Protein AF-A0A182NJB9-F1 (afdb_monomer_lite)

Foldseek 3Di:
DVLVVVLVVVVVVVVVLVFFDPDCVVVVVVCPPPVVVVVVVCSVVSVVVVVVVVVVVVVVVVVVVCVVCVPCPPPDPVVVVVVVVVVLVVVQVVLVVVLVCLQPVLVVVCPDPGPVPPSVLSNVCSVVPVVCVSVVCCVPDDPPVSPDDD

Secondary structure (DSSP, 8-state):
-HHHHHHHHHHHHHHHHTS--S-SHHHHHHHH-HHHHHHHHTHHHHHHHHHHHHHHHHHHHHHHHHHT-TT-----HHHHHHHHHHHHHHHHHHHHHHHHHHHHHHHHHTTSTT-TTHHHHHHHHHHHHHHHHHTT-HHHH-THHHH---

Radius of gyration: 20.85 Å; chains: 1; bounding box: 52×32×57 Å

Organism: NCBI:txid7168

pLDDT: mean 78.76, std 11.59, range [36.84, 93.81]

Sequence (150 aa):
MLSVFIILAIHVSICFTAGPTTNMRPLEEFFDVRLFLMIASAFPLQVHTFFAISGVLLAVQFLDHVASKPGDRRVGWSFLWKGLVMRYLRVFPVLFVVWLYQVSWLDWFSRGPGDYRYFGLEKDNCRTNGWLNFLFLNNYFKYSNMVRNE

InterPro domains:
  IPR052728 Oxygen and lipid transport regulator [PTHR11161] (2-146)

Structure (mmCIF, N/CA/C/O backbone):
data_AF-A0A182NJB9-F1
#
_entry.id   AF-A0A182NJB9-F1
#
loop_
_atom_site.group_PDB
_atom_site.id
_atom_site.type_symbol
_atom_site.label_atom_id
_atom_site.label_alt_id
_atom_site.label_comp_id
_atom_site.label_asym_id
_atom_site.label_entity_id
_atom_site.label_seq_id
_atom_site.pdbx_PDB_ins_code
_atom_site.Cartn_x
_atom_site.Cartn_y
_atom_site.Cartn_z
_atom_site.occupancy
_atom_site.B_iso_or_equiv
_atom_site.auth_seq_id
_atom_site.auth_comp_id
_atom_site.auth_asym_id
_atom_site.auth_atom_id
_atom_site.pdbx_PDB_model_num
ATOM 1 N N . MET A 1 1 ? 1.941 9.605 10.728 1.00 67.31 1 MET A N 1
ATOM 2 C CA . MET A 1 1 ? 2.278 10.340 9.487 1.00 67.31 1 MET A CA 1
ATOM 3 C C . MET A 1 1 ? 3.644 9.939 8.951 1.00 67.31 1 MET A C 1
ATOM 5 O O . MET A 1 1 ? 3.693 9.461 7.829 1.00 67.31 1 MET A O 1
ATOM 9 N N . LEU A 1 2 ? 4.709 9.996 9.761 1.00 81.06 2 LEU A N 1
ATOM 10 C CA . LEU A 1 2 ? 6.054 9.548 9.362 1.00 81.06 2 LEU A CA 1
ATOM 11 C C . LEU A 1 2 ? 6.090 8.106 8.808 1.00 81.06 2 LEU A C 1
ATOM 13 O O . LEU A 1 2 ? 6.619 7.878 7.729 1.00 81.06 2 LEU A O 1
ATOM 17 N N . SER A 1 3 ? 5.461 7.146 9.499 1.00 82.44 3 SER A N 1
ATOM 18 C CA . SER A 1 3 ? 5.425 5.741 9.052 1.00 82.44 3 SER A CA 1
ATOM 19 C C . SER A 1 3 ? 4.772 5.565 7.672 1.00 82.44 3 SER A C 1
ATOM 21 O O . SER A 1 3 ? 5.323 4.874 6.823 1.00 82.44 3 SER A O 1
ATOM 23 N N . VAL A 1 4 ? 3.660 6.263 7.409 1.00 84.38 4 VAL A N 1
ATOM 24 C CA . VAL A 1 4 ? 2.956 6.219 6.114 1.00 84.38 4 VAL A CA 1
ATOM 25 C C . VAL A 1 4 ? 3.810 6.824 5.001 1.00 84.38 4 VAL A C 1
ATOM 27 O O . VAL A 1 4 ? 3.878 6.263 3.913 1.00 84.38 4 VAL A O 1
ATOM 30 N N . PHE A 1 5 ? 4.501 7.932 5.276 1.00 86.56 5 PHE A N 1
ATOM 31 C CA . PHE A 1 5 ? 5.404 8.560 4.312 1.00 86.56 5 PHE A CA 1
ATOM 32 C C . PHE A 1 5 ? 6.561 7.632 3.918 1.00 86.56 5 PHE A C 1
ATOM 34 O O . PHE A 1 5 ? 6.835 7.466 2.733 1.00 86.56 5 PHE A O 1
ATOM 41 N N . ILE A 1 6 ? 7.186 6.971 4.899 1.00 86.56 6 ILE A N 1
ATOM 42 C CA . ILE A 1 6 ? 8.264 6.001 4.657 1.00 86.56 6 ILE A CA 1
ATOM 43 C C . ILE A 1 6 ? 7.757 4.832 3.801 1.00 86.56 6 ILE A C 1
ATOM 45 O O . ILE A 1 6 ? 8.413 4.452 2.835 1.00 86.56 6 ILE A O 1
ATOM 49 N N . ILE A 1 7 ? 6.568 4.298 4.107 1.00 87.06 7 ILE A N 1
ATOM 50 C CA . ILE A 1 7 ? 5.957 3.214 3.322 1.00 87.06 7 ILE A CA 1
ATOM 51 C C . ILE A 1 7 ? 5.755 3.651 1.865 1.00 87.06 7 ILE A C 1
ATOM 53 O O . ILE A 1 7 ? 6.125 2.907 0.957 1.00 87.06 7 ILE A O 1
ATOM 57 N N . LEU A 1 8 ? 5.214 4.850 1.633 1.00 86.56 8 LEU A N 1
ATOM 58 C CA . LEU A 1 8 ? 5.001 5.379 0.283 1.00 86.56 8 LEU A CA 1
ATOM 59 C C . LEU A 1 8 ? 6.323 5.563 -0.473 1.00 86.56 8 LEU A C 1
ATOM 61 O O . LEU A 1 8 ? 6.428 5.121 -1.614 1.00 86.56 8 LEU A O 1
ATOM 65 N N . ALA A 1 9 ? 7.341 6.150 0.163 1.00 87.06 9 ALA A N 1
ATOM 66 C CA . ALA A 1 9 ? 8.654 6.352 -0.449 1.00 87.06 9 ALA A CA 1
ATOM 67 C C . ALA A 1 9 ? 9.291 5.024 -0.890 1.00 87.06 9 ALA A C 1
ATOM 69 O O . ALA A 1 9 ? 9.801 4.923 -2.008 1.00 87.06 9 ALA A O 1
ATOM 70 N N . ILE A 1 10 ? 9.197 3.985 -0.053 1.00 86.81 10 ILE A N 1
ATOM 71 C CA . ILE A 1 10 ? 9.704 2.648 -0.379 1.00 86.81 10 ILE A CA 1
ATOM 72 C C . ILE A 1 10 ? 8.950 2.066 -1.583 1.00 86.81 10 ILE A C 1
ATOM 74 O O . ILE A 1 10 ? 9.585 1.613 -2.531 1.00 86.81 10 ILE A O 1
ATOM 78 N N . HIS A 1 11 ? 7.612 2.118 -1.595 1.00 84.56 11 HIS A N 1
ATOM 79 C CA . HIS A 1 11 ? 6.814 1.544 -2.691 1.00 84.56 11 HIS A CA 1
ATOM 80 C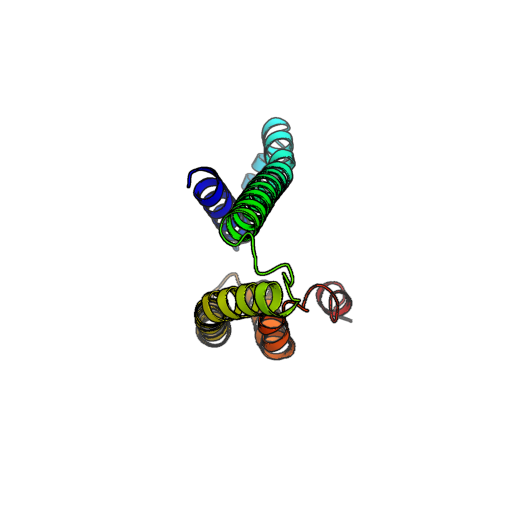 C . HIS A 1 11 ? 7.073 2.240 -4.033 1.00 84.56 11 HIS A C 1
ATOM 82 O O . HIS A 1 11 ? 7.208 1.570 -5.057 1.00 84.56 11 HIS A O 1
ATOM 88 N N . VAL A 1 12 ? 7.197 3.571 -4.029 1.00 86.75 12 VAL A N 1
ATOM 89 C CA . VAL A 1 12 ? 7.555 4.340 -5.231 1.00 86.75 12 VAL A CA 1
ATOM 90 C C . VAL A 1 12 ? 8.961 3.975 -5.712 1.00 86.75 12 VAL A C 1
ATOM 92 O O . VAL A 1 12 ? 9.163 3.780 -6.909 1.00 86.75 12 VAL A O 1
ATOM 95 N N . SER A 1 13 ? 9.916 3.814 -4.791 1.00 83.00 13 SER A N 1
ATOM 96 C CA . SER A 1 13 ? 11.292 3.433 -5.137 1.00 83.00 13 SER A CA 1
ATOM 97 C C . SER A 1 13 ? 11.354 2.044 -5.776 1.00 83.00 13 SER A C 1
ATOM 99 O O . SER A 1 13 ? 12.034 1.874 -6.784 1.00 83.00 13 SER A O 1
ATOM 101 N N . ILE A 1 14 ? 10.589 1.075 -5.257 1.00 81.50 14 ILE A N 1
ATOM 102 C CA . ILE A 1 14 ? 10.502 -0.278 -5.832 1.00 81.50 14 ILE A CA 1
ATOM 103 C C . ILE A 1 14 ? 9.965 -0.224 -7.268 1.00 81.50 14 ILE A C 1
ATOM 105 O O . ILE A 1 14 ? 10.543 -0.841 -8.163 1.00 81.50 14 ILE A O 1
ATOM 109 N N . CYS A 1 15 ? 8.904 0.551 -7.511 1.00 76.69 15 CYS A N 1
ATOM 110 C CA . CYS A 1 15 ? 8.348 0.714 -8.857 1.00 76.69 15 CYS A CA 1
ATOM 111 C C . CYS A 1 15 ? 9.375 1.318 -9.825 1.00 76.69 15 CYS A C 1
ATOM 113 O O . CYS A 1 15 ? 9.460 0.896 -10.973 1.00 76.69 15 CYS A O 1
ATOM 115 N N . PHE A 1 16 ? 10.188 2.268 -9.355 1.00 76.12 16 PHE A N 1
ATOM 116 C CA . PHE A 1 16 ? 11.241 2.876 -10.164 1.00 76.12 16 PHE A CA 1
ATOM 117 C C . PHE A 1 16 ? 12.363 1.882 -10.497 1.00 76.12 16 PHE A C 1
ATOM 119 O O . PHE A 1 16 ? 12.814 1.828 -11.637 1.00 76.12 16 PHE A O 1
ATOM 126 N N . THR A 1 17 ? 12.770 1.043 -9.538 1.00 75.38 17 THR A N 1
ATOM 127 C CA . THR A 1 17 ? 13.769 -0.015 -9.780 1.00 75.38 17 THR A CA 1
ATOM 128 C C . THR A 1 17 ? 13.263 -1.141 -10.683 1.00 75.38 17 THR A C 1
ATOM 130 O O . THR A 1 17 ? 14.069 -1.824 -11.302 1.00 75.38 17 THR A O 1
ATOM 133 N N . ALA A 1 18 ? 11.944 -1.335 -10.768 1.00 72.19 18 ALA A N 1
ATOM 134 C CA . ALA A 1 18 ? 11.321 -2.311 -11.661 1.00 72.19 18 ALA A CA 1
ATOM 135 C C . ALA A 1 18 ? 11.159 -1.796 -13.105 1.00 72.19 18 ALA A C 1
ATOM 137 O O . ALA A 1 18 ? 10.780 -2.568 -13.985 1.00 72.19 18 ALA A O 1
ATOM 138 N N . GLY A 1 19 ? 11.423 -0.508 -13.350 1.00 72.31 19 GLY A N 1
ATOM 139 C CA . GLY A 1 19 ? 11.334 0.095 -14.675 1.00 72.31 19 GLY A CA 1
ATOM 140 C C . GLY A 1 19 ? 12.442 -0.379 -15.628 1.00 72.31 19 GLY A C 1
ATOM 141 O O . GLY A 1 19 ? 13.507 -0.824 -15.189 1.00 72.31 19 GLY A O 1
ATOM 142 N N . PRO A 1 20 ? 12.228 -0.273 -16.949 1.00 71.00 20 PRO A N 1
ATOM 143 C CA . PRO A 1 20 ? 13.21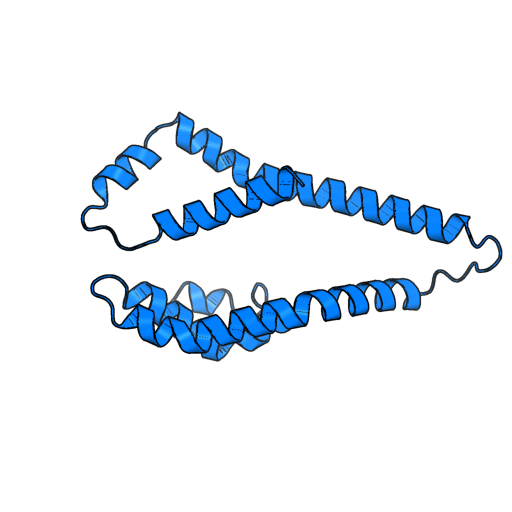8 -0.690 -17.932 1.00 71.00 20 PRO A CA 1
ATOM 144 C C . PRO A 1 20 ? 14.443 0.230 -17.906 1.00 71.00 20 PRO A C 1
ATOM 146 O O . PRO A 1 20 ? 14.333 1.445 -18.069 1.00 71.00 20 PRO A O 1
ATOM 149 N N . THR A 1 21 ? 15.632 -0.354 -17.749 1.00 74.38 21 THR A N 1
ATOM 150 C CA . THR A 1 21 ? 16.911 0.365 -17.839 1.00 74.38 21 THR A CA 1
ATOM 151 C C . THR A 1 21 ? 17.713 -0.132 -19.038 1.00 74.38 21 THR A C 1
ATOM 153 O O . THR A 1 21 ? 17.627 -1.293 -19.434 1.00 74.38 21 THR A O 1
ATOM 156 N N . THR A 1 22 ? 18.509 0.749 -19.643 1.00 79.19 22 THR A N 1
ATOM 157 C CA . THR A 1 22 ? 19.390 0.380 -20.766 1.00 79.19 22 THR A CA 1
ATOM 158 C C . THR A 1 22 ? 20.533 -0.542 -20.334 1.00 79.19 22 THR A C 1
ATOM 160 O O . THR A 1 22 ? 21.137 -1.207 -21.172 1.00 79.19 22 THR A O 1
ATOM 163 N N . ASN A 1 23 ? 20.836 -0.591 -19.033 1.00 82.75 23 ASN A N 1
ATOM 164 C CA . ASN A 1 23 ? 21.857 -1.446 -18.448 1.00 82.75 23 ASN A CA 1
ATOM 165 C C . ASN A 1 23 ? 21.474 -1.805 -17.005 1.00 82.75 23 ASN A C 1
ATOM 167 O O . ASN A 1 23 ? 21.396 -0.920 -16.158 1.00 82.75 23 ASN A O 1
ATOM 171 N N . MET A 1 24 ? 21.296 -3.099 -16.730 1.00 82.69 24 MET A N 1
ATOM 172 C CA . MET A 1 24 ? 20.921 -3.613 -15.405 1.00 82.69 24 MET A CA 1
ATOM 173 C C . MET A 1 24 ? 22.105 -3.709 -14.430 1.00 82.69 24 MET A C 1
ATOM 175 O O . MET A 1 24 ? 21.895 -3.759 -13.222 1.00 82.69 24 MET A O 1
ATOM 179 N N . ARG A 1 25 ? 23.353 -3.690 -14.922 1.00 86.50 25 ARG A N 1
ATOM 180 C CA . ARG A 1 25 ? 24.556 -3.886 -14.087 1.00 86.50 25 ARG A CA 1
ATOM 181 C C . ARG A 1 25 ? 24.685 -2.915 -12.903 1.00 86.50 25 ARG A C 1
ATOM 183 O O . ARG A 1 25 ? 24.962 -3.387 -11.808 1.00 86.50 25 ARG A O 1
ATOM 190 N N . PRO A 1 26 ? 24.436 -1.598 -13.052 1.00 84.56 26 PRO A N 1
ATOM 191 C CA . PRO A 1 26 ? 24.507 -0.669 -11.922 1.00 84.56 26 PRO A CA 1
ATOM 192 C C . PRO A 1 26 ? 23.464 -0.970 -10.840 1.00 84.56 26 PRO A C 1
ATOM 194 O O . PRO A 1 26 ? 23.688 -0.700 -9.664 1.00 84.56 26 PRO A O 1
ATOM 197 N N . LEU A 1 27 ? 22.313 -1.517 -11.239 1.00 84.12 27 LEU A N 1
ATOM 198 C CA . LEU A 1 27 ? 21.259 -1.910 -10.316 1.00 84.12 27 LEU A CA 1
ATOM 199 C C . LEU A 1 27 ? 21.667 -3.175 -9.552 1.00 84.12 27 LEU A C 1
ATOM 201 O O . LEU A 1 27 ? 21.534 -3.216 -8.334 1.00 84.12 27 LEU A O 1
ATOM 205 N N . GLU A 1 28 ? 22.217 -4.174 -10.245 1.00 85.25 28 GLU A N 1
ATOM 206 C CA . GLU A 1 28 ? 22.752 -5.393 -9.624 1.00 85.25 28 GLU A CA 1
ATOM 207 C C . GLU A 1 28 ? 23.878 -5.078 -8.629 1.00 85.25 28 GLU A C 1
ATOM 209 O O . GLU A 1 28 ? 23.827 -5.546 -7.495 1.00 85.25 28 GLU A O 1
ATOM 214 N N . GLU A 1 29 ? 24.831 -4.216 -8.998 1.00 89.69 29 GLU A N 1
ATOM 215 C CA . GLU A 1 29 ? 25.904 -3.763 -8.098 1.00 89.69 29 GLU A CA 1
ATOM 216 C C . GLU A 1 29 ? 25.357 -3.030 -6.864 1.00 89.69 29 GLU A C 1
ATOM 218 O O . GLU A 1 29 ? 25.870 -3.202 -5.759 1.00 89.69 29 GLU A O 1
ATOM 223 N N . PHE A 1 30 ? 24.287 -2.243 -7.022 1.00 84.56 30 PHE A N 1
ATOM 224 C CA . PHE A 1 30 ? 23.619 -1.572 -5.907 1.00 84.56 30 PHE A CA 1
ATOM 225 C C . PHE A 1 30 ? 22.945 -2.564 -4.944 1.00 84.56 30 PHE A C 1
ATOM 227 O O . PHE A 1 30 ? 23.045 -2.402 -3.725 1.00 84.56 30 PHE A O 1
ATOM 234 N N . PHE A 1 31 ? 22.299 -3.609 -5.473 1.00 84.12 31 PHE A N 1
ATOM 235 C CA . PHE A 1 31 ? 21.682 -4.668 -4.668 1.00 84.12 31 PHE A CA 1
ATOM 236 C C . PHE A 1 31 ? 22.700 -5.643 -4.052 1.00 84.12 31 PHE A C 1
ATOM 238 O O . PHE A 1 31 ? 22.377 -6.265 -3.042 1.00 84.12 31 PHE A O 1
ATOM 245 N N . ASP A 1 32 ? 23.917 -5.759 -4.591 1.00 87.38 32 ASP A N 1
ATOM 246 C CA . ASP A 1 32 ? 24.975 -6.631 -4.049 1.00 87.38 32 ASP A CA 1
ATOM 247 C C . ASP A 1 32 ? 25.626 -6.061 -2.769 1.00 87.38 32 ASP A C 1
ATOM 249 O O . ASP A 1 32 ? 26.246 -6.766 -1.964 1.00 87.38 32 ASP A O 1
ATOM 253 N N . VAL A 1 33 ? 25.433 -4.765 -2.500 1.00 91.00 33 VAL A N 1
ATOM 254 C CA . VAL A 1 33 ? 25.924 -4.135 -1.272 1.00 91.00 33 VAL A CA 1
ATOM 255 C C . VAL A 1 33 ? 25.208 -4.729 -0.052 1.00 91.00 33 VAL A C 1
ATOM 257 O O . VAL A 1 33 ? 24.030 -4.475 0.199 1.00 91.00 33 VAL A O 1
ATOM 260 N N . ARG A 1 34 ? 25.956 -5.451 0.796 1.00 87.81 34 ARG A N 1
ATOM 261 C CA . ARG A 1 34 ? 25.440 -6.081 2.034 1.00 87.81 34 ARG A CA 1
ATOM 262 C C . ARG A 1 34 ? 24.622 -5.144 2.926 1.00 87.81 34 ARG A C 1
ATOM 264 O O . ARG A 1 34 ? 23.627 -5.568 3.503 1.00 87.81 34 ARG A O 1
ATOM 271 N N . LEU A 1 35 ? 25.026 -3.879 3.039 1.00 87.25 35 LEU A N 1
ATOM 272 C CA . LEU A 1 35 ? 24.289 -2.883 3.819 1.00 87.25 35 LEU A CA 1
ATOM 273 C C . LEU A 1 35 ? 22.897 -2.615 3.231 1.00 87.25 35 LEU A C 1
ATOM 275 O O . LEU A 1 35 ? 21.923 -2.526 3.974 1.00 87.25 35 LEU A O 1
ATOM 279 N N . PHE A 1 36 ? 22.797 -2.519 1.904 1.00 86.06 36 PHE A N 1
ATOM 280 C CA . PHE A 1 36 ? 21.526 -2.306 1.225 1.00 86.06 36 PHE A CA 1
ATOM 281 C C . PHE A 1 36 ? 20.591 -3.504 1.425 1.00 86.06 36 PHE A C 1
ATOM 283 O O . PHE A 1 36 ? 19.431 -3.317 1.786 1.00 86.06 36 PHE A O 1
ATOM 290 N N . LEU A 1 37 ? 21.109 -4.730 1.306 1.00 85.19 37 LEU A N 1
ATOM 291 C CA . LEU A 1 37 ? 20.358 -5.959 1.595 1.00 85.19 37 LEU A CA 1
ATOM 292 C C . LEU A 1 37 ? 19.815 -5.987 3.033 1.00 85.19 37 LEU A C 1
ATOM 294 O O . LEU A 1 37 ? 18.649 -6.323 3.250 1.00 85.19 37 LEU A O 1
ATOM 298 N N . MET A 1 38 ? 20.626 -5.583 4.018 1.00 86.19 38 MET A N 1
ATOM 299 C CA . MET A 1 38 ? 20.175 -5.474 5.411 1.00 86.19 38 MET A CA 1
ATOM 300 C C . MET A 1 38 ? 19.052 -4.442 5.566 1.00 86.19 38 MET A C 1
ATOM 302 O O . MET A 1 38 ? 18.038 -4.735 6.198 1.00 86.19 38 MET A O 1
ATOM 306 N N . ILE A 1 39 ? 19.183 -3.259 4.963 1.00 85.12 39 ILE A N 1
ATOM 307 C CA . ILE A 1 39 ? 18.146 -2.216 5.019 1.00 85.12 39 ILE A CA 1
ATOM 308 C C . ILE A 1 39 ? 16.860 -2.685 4.325 1.00 85.12 39 ILE A C 1
ATOM 310 O O . ILE A 1 39 ? 15.770 -2.506 4.868 1.00 85.12 39 ILE A O 1
ATOM 314 N N . ALA A 1 40 ? 16.975 -3.343 3.171 1.00 83.19 40 ALA A N 1
ATOM 315 C CA . ALA A 1 40 ? 15.833 -3.881 2.443 1.00 83.19 40 ALA A CA 1
ATOM 316 C C . ALA A 1 40 ? 15.066 -4.929 3.265 1.00 83.19 40 ALA A C 1
ATOM 318 O O . ALA A 1 40 ? 13.833 -4.952 3.254 1.00 83.19 40 ALA A O 1
ATOM 319 N N . SER A 1 41 ? 15.776 -5.737 4.062 1.00 84.69 41 SER A N 1
ATOM 320 C CA . SER A 1 41 ? 15.155 -6.704 4.978 1.00 84.69 41 SER A CA 1
ATOM 321 C C . SER A 1 41 ? 14.340 -6.057 6.110 1.00 84.69 41 SER A C 1
ATOM 323 O O . SER A 1 41 ? 13.475 -6.709 6.693 1.00 84.69 41 SER A O 1
ATOM 325 N N . ALA A 1 42 ? 14.554 -4.768 6.398 1.00 85.00 42 ALA A N 1
ATOM 326 C CA . ALA A 1 42 ? 13.790 -4.020 7.394 1.00 85.00 42 ALA A CA 1
ATOM 327 C C . ALA A 1 42 ? 12.467 -3.449 6.845 1.00 85.00 42 ALA A C 1
ATOM 329 O O . ALA A 1 42 ? 11.602 -3.046 7.628 1.00 85.00 42 ALA A O 1
ATOM 330 N N . PHE A 1 43 ? 12.253 -3.437 5.523 1.00 84.38 43 PHE A N 1
ATOM 331 C CA . PHE A 1 43 ? 11.017 -2.911 4.928 1.00 84.38 43 PHE A CA 1
ATOM 332 C C . PHE A 1 43 ? 9.747 -3.658 5.379 1.00 84.38 43 PHE A C 1
ATOM 334 O O . PHE A 1 43 ? 8.770 -2.989 5.729 1.00 84.38 43 PHE A O 1
ATOM 341 N N . PRO A 1 44 ? 9.723 -5.004 5.472 1.00 85.56 44 PRO A N 1
ATOM 342 C CA . PRO A 1 44 ? 8.573 -5.723 6.021 1.00 85.56 44 PRO A CA 1
ATOM 343 C C . PRO A 1 44 ? 8.287 -5.361 7.485 1.00 85.56 44 PRO A C 1
ATOM 345 O O . PRO A 1 44 ? 7.127 -5.204 7.871 1.00 85.56 44 PRO A O 1
ATOM 348 N N . LEU A 1 45 ? 9.330 -5.154 8.301 1.00 86.69 45 LEU A N 1
ATOM 349 C CA . LEU A 1 45 ? 9.181 -4.769 9.712 1.00 86.69 45 LEU A CA 1
ATOM 350 C C . LEU A 1 45 ? 8.452 -3.425 9.856 1.00 86.69 45 LEU A C 1
ATOM 352 O O . LEU A 1 45 ? 7.620 -3.257 10.751 1.00 86.69 45 LEU A O 1
ATOM 356 N N . GLN A 1 46 ? 8.690 -2.488 8.938 1.00 86.38 46 GLN A N 1
ATOM 357 C CA . GLN A 1 46 ? 7.994 -1.201 8.917 1.00 86.38 46 GLN A CA 1
ATOM 358 C C . GLN A 1 46 ? 6.477 -1.358 8.716 1.00 86.38 46 GLN A C 1
ATOM 360 O O . GLN A 1 46 ? 5.683 -0.670 9.360 1.00 86.38 46 GLN A O 1
ATOM 365 N N . VAL A 1 47 ? 6.050 -2.279 7.852 1.00 86.69 47 VAL A N 1
ATOM 366 C CA . VAL A 1 47 ? 4.623 -2.549 7.623 1.00 86.69 47 VAL A CA 1
ATOM 367 C C . VAL A 1 47 ? 3.998 -3.232 8.844 1.00 86.69 47 VAL A C 1
ATOM 369 O O . VAL A 1 47 ? 2.898 -2.865 9.266 1.00 86.69 47 VAL A O 1
ATOM 372 N N . HIS A 1 48 ? 4.715 -4.167 9.475 1.00 88.75 48 HIS A N 1
ATOM 373 C CA . HIS A 1 48 ? 4.251 -4.832 10.696 1.00 88.75 48 HIS A CA 1
ATOM 374 C C . HIS A 1 48 ? 4.044 -3.857 11.859 1.00 88.75 48 HIS A C 1
ATOM 376 O O . HIS A 1 48 ? 3.016 -3.920 12.535 1.00 88.75 48 HIS A O 1
ATOM 382 N N . THR A 1 49 ? 4.974 -2.924 12.074 1.00 90.12 49 THR A N 1
ATOM 383 C CA . THR A 1 49 ? 4.834 -1.910 13.133 1.00 90.12 49 THR A CA 1
ATOM 384 C C . THR A 1 49 ? 3.647 -0.981 12.877 1.00 90.12 49 THR A C 1
ATOM 386 O O . THR A 1 49 ? 2.890 -0.687 13.804 1.00 90.12 49 THR A O 1
ATOM 389 N N . PHE A 1 50 ? 3.410 -0.582 11.623 1.00 88.44 50 PHE A N 1
ATOM 390 C CA . PHE A 1 50 ? 2.233 0.207 11.256 1.00 88.44 50 PHE A CA 1
ATOM 391 C C . PHE A 1 50 ? 0.919 -0.525 11.570 1.00 88.44 50 PHE A C 1
ATOM 393 O O . PHE A 1 50 ? 0.001 0.070 12.149 1.00 88.44 50 PHE A O 1
ATOM 400 N N . PHE A 1 51 ? 0.828 -1.816 11.235 1.00 89.31 51 PHE A N 1
ATOM 401 C CA . PHE A 1 51 ? -0.348 -2.624 11.561 1.00 89.31 51 PHE A CA 1
ATOM 402 C C . PHE A 1 51 ? -0.529 -2.812 13.067 1.00 89.31 51 PHE A C 1
ATOM 404 O O . PHE A 1 51 ? -1.654 -2.685 13.549 1.00 89.31 51 PHE A O 1
ATOM 411 N N . ALA A 1 52 ? 0.552 -3.042 13.8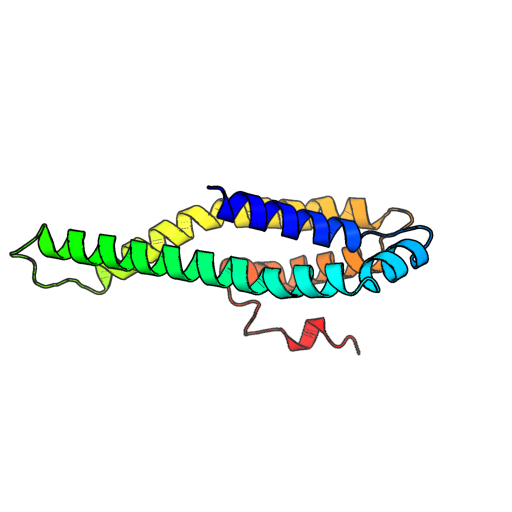15 1.00 92.44 52 ALA A N 1
ATOM 412 C CA . ALA A 1 52 ? 0.496 -3.180 15.267 1.00 92.44 52 ALA A CA 1
ATOM 413 C C . ALA A 1 52 ? -0.047 -1.906 15.935 1.00 92.44 52 ALA A C 1
ATOM 415 O O . ALA A 1 52 ? -1.009 -1.972 16.700 1.00 92.44 52 ALA A O 1
ATOM 416 N N . ILE A 1 53 ? 0.494 -0.735 15.582 1.00 91.56 53 ILE A N 1
ATOM 417 C CA . ILE A 1 53 ? 0.037 0.557 16.120 1.00 91.56 53 ILE A CA 1
ATOM 418 C C . ILE A 1 53 ? -1.431 0.812 15.749 1.00 91.56 53 ILE A C 1
ATOM 420 O O . ILE A 1 53 ? -2.229 1.219 16.594 1.00 91.56 53 ILE A O 1
ATOM 424 N N . SER A 1 54 ? -1.809 0.536 14.498 1.00 90.06 54 SER A N 1
ATOM 425 C CA . SER A 1 54 ? -3.192 0.700 14.030 1.00 90.06 54 SER A CA 1
ATOM 426 C C . SER A 1 54 ? -4.168 -0.235 14.753 1.00 90.06 54 SER A C 1
ATOM 428 O O . SER A 1 54 ? -5.293 0.165 15.058 1.00 90.06 54 SER A O 1
ATOM 430 N N . GLY A 1 55 ? -3.740 -1.464 15.053 1.00 90.88 55 GLY A N 1
ATOM 431 C CA . GLY A 1 55 ? -4.509 -2.437 15.826 1.00 90.88 55 GLY A CA 1
ATOM 432 C C . GLY A 1 55 ? -4.713 -2.002 17.277 1.00 90.88 55 GLY A C 1
ATOM 433 O O . GLY A 1 55 ? -5.837 -2.049 17.774 1.00 90.88 55 GLY A O 1
ATOM 434 N N . VAL A 1 56 ? -3.662 -1.496 17.930 1.00 93.81 56 VAL A N 1
ATOM 435 C CA . VAL A 1 56 ? -3.756 -0.945 19.293 1.00 93.81 56 VAL A CA 1
ATOM 436 C C . VAL A 1 56 ? -4.704 0.255 19.331 1.00 93.81 56 VAL A C 1
ATOM 438 O O . VAL A 1 56 ? -5.574 0.318 20.196 1.00 93.81 56 VAL A O 1
ATOM 441 N N . LEU A 1 57 ? -4.605 1.175 18.366 1.00 90.56 57 LEU A N 1
ATOM 442 C CA . LEU A 1 57 ? -5.499 2.334 18.292 1.00 90.56 57 LEU A CA 1
ATOM 443 C C . LEU A 1 57 ? -6.966 1.916 18.116 1.00 90.56 57 LEU A C 1
ATOM 445 O O . LEU A 1 57 ? -7.847 2.470 18.771 1.00 90.56 57 LEU A O 1
ATOM 449 N N . LEU A 1 58 ? -7.227 0.916 17.268 1.00 87.94 58 LEU A N 1
ATOM 450 C CA . LEU A 1 58 ? -8.564 0.350 17.102 1.00 87.94 58 LEU A CA 1
ATOM 451 C C . LEU A 1 58 ? -9.089 -0.250 18.414 1.00 87.94 58 LEU A C 1
ATOM 453 O O . LEU A 1 58 ? -10.250 -0.029 18.751 1.00 87.94 58 LEU A O 1
ATOM 457 N N . ALA A 1 59 ? -8.249 -0.976 19.156 1.00 89.44 59 ALA A N 1
ATOM 458 C CA . ALA A 1 59 ? -8.626 -1.562 20.440 1.00 89.44 59 ALA A CA 1
ATOM 459 C C . ALA A 1 59 ? -8.967 -0.486 21.483 1.00 89.44 59 ALA A C 1
ATOM 461 O O . ALA A 1 59 ? -9.988 -0.593 22.158 1.00 89.44 59 ALA A O 1
ATOM 462 N N . VAL A 1 60 ? -8.170 0.583 21.571 1.00 90.25 60 VAL A N 1
ATOM 463 C CA . VAL A 1 60 ? -8.438 1.710 22.480 1.00 90.25 60 VAL A CA 1
ATOM 464 C C . VAL A 1 60 ? -9.744 2.413 22.114 1.00 90.25 60 VAL A C 1
ATOM 466 O O . VAL A 1 60 ? -10.587 2.613 22.982 1.00 90.25 60 VAL A O 1
ATOM 469 N N . GLN A 1 61 ? -9.958 2.728 20.833 1.00 86.19 61 GLN A N 1
ATOM 470 C CA . GLN A 1 61 ? -11.206 3.351 20.369 1.00 86.19 61 GLN A CA 1
ATOM 471 C C . GLN A 1 61 ? -12.428 2.466 20.623 1.00 86.19 61 GLN A C 1
ATOM 473 O O . GLN A 1 61 ? -13.511 2.965 20.927 1.00 86.19 61 GLN A O 1
ATOM 478 N N . PHE A 1 62 ? -12.265 1.150 20.494 1.00 83.88 62 PHE A N 1
ATOM 479 C CA . PHE A 1 62 ? -13.315 0.197 20.809 1.00 83.88 62 PHE A CA 1
ATOM 480 C C . PHE A 1 62 ? -13.653 0.220 22.303 1.00 83.88 62 PHE A C 1
ATOM 482 O O . PHE A 1 62 ? -14.819 0.381 22.653 1.00 83.88 62 PHE A O 1
ATOM 489 N N . LEU A 1 63 ? -12.649 0.120 23.179 1.00 84.69 63 LEU A N 1
ATOM 490 C CA . LEU A 1 63 ? -12.845 0.157 24.631 1.00 84.69 63 LEU A CA 1
ATOM 491 C C . LEU A 1 63 ? -13.468 1.478 25.097 1.00 84.69 63 LEU A C 1
ATOM 493 O O . LEU A 1 63 ? -14.390 1.453 25.908 1.00 84.69 63 LEU A O 1
ATOM 497 N N . ASP A 1 64 ? -13.031 2.607 24.541 1.00 85.00 64 ASP A N 1
ATOM 498 C CA . ASP A 1 64 ? -13.586 3.933 24.830 1.00 85.00 64 ASP A CA 1
ATOM 499 C C . ASP A 1 64 ? -15.067 4.042 24.418 1.00 85.00 64 ASP A C 1
ATOM 501 O O . ASP A 1 64 ? -15.910 4.523 25.181 1.00 85.00 64 ASP A O 1
ATOM 505 N N . HIS A 1 65 ? -15.430 3.493 23.252 1.00 80.69 65 HIS A N 1
ATOM 506 C CA . HIS A 1 65 ? -16.824 3.456 22.798 1.00 80.69 65 HIS A CA 1
ATOM 507 C C . HIS A 1 65 ? -17.724 2.610 23.708 1.00 80.69 65 HIS A C 1
ATOM 509 O O . HIS A 1 65 ? -18.886 2.963 23.926 1.00 80.69 65 HIS A O 1
ATOM 515 N N . VAL A 1 66 ? -17.196 1.499 24.231 1.00 77.75 66 VAL A N 1
ATOM 516 C CA . VAL A 1 66 ? -17.910 0.619 25.168 1.00 77.75 66 VAL A CA 1
ATOM 517 C C . VAL A 1 66 ? -18.047 1.278 26.542 1.00 77.75 66 VAL A C 1
ATOM 519 O O . VAL A 1 66 ? -19.134 1.268 27.115 1.00 77.75 66 VAL A O 1
ATOM 522 N N . ALA A 1 67 ? -16.981 1.900 27.050 1.00 79.06 67 ALA A N 1
ATOM 523 C CA . ALA A 1 67 ? -16.982 2.590 28.340 1.00 79.06 67 ALA A CA 1
ATOM 524 C C . ALA A 1 67 ? -17.930 3.804 28.359 1.00 79.06 67 ALA A C 1
ATOM 526 O O . ALA A 1 67 ? -18.607 4.047 29.356 1.00 79.06 67 ALA A O 1
ATOM 527 N N . SER A 1 68 ? -18.038 4.524 27.238 1.00 76.81 68 SER A N 1
ATOM 528 C CA . SER A 1 68 ? -18.894 5.710 27.088 1.00 76.81 68 SER A CA 1
ATOM 529 C C . SER A 1 68 ? -20.403 5.412 27.071 1.00 76.81 68 SER A C 1
ATOM 531 O O . SER A 1 68 ? -21.212 6.337 27.148 1.00 76.81 68 SER A O 1
ATOM 533 N N . LYS A 1 69 ? -20.818 4.140 26.955 1.00 71.75 69 LYS A N 1
ATOM 534 C CA . LYS A 1 69 ? -22.234 3.723 26.916 1.00 71.75 69 LYS A CA 1
ATOM 535 C C . LYS A 1 69 ? -22.529 2.628 27.950 1.00 71.75 69 LYS A C 1
ATOM 537 O O . LYS A 1 69 ? -22.860 1.502 27.577 1.00 71.75 69 LYS A O 1
ATOM 542 N N . PRO A 1 70 ? -22.484 2.949 29.254 1.00 58.31 70 PRO A N 1
ATOM 543 C CA . PRO A 1 70 ? -22.552 1.959 30.334 1.00 58.31 70 PRO A CA 1
ATOM 544 C C . PRO A 1 70 ? -23.878 1.172 30.441 1.00 58.31 70 PRO A C 1
ATOM 546 O O . PRO A 1 70 ? -23.948 0.219 31.211 1.00 58.31 70 PRO A O 1
ATOM 549 N N . GLY A 1 71 ? -24.919 1.519 29.671 1.00 59.94 71 GLY A N 1
ATOM 550 C CA . GLY A 1 71 ? -26.208 0.808 29.645 1.00 59.94 71 GLY A CA 1
ATOM 551 C C . GLY A 1 71 ? -26.458 -0.074 28.413 1.00 59.94 71 GLY A C 1
ATOM 552 O O . GLY A 1 71 ? -27.328 -0.943 28.459 1.00 59.94 71 GLY A O 1
ATOM 553 N N . ASP A 1 72 ? -25.705 0.103 27.323 1.00 57.56 72 ASP A N 1
ATOM 554 C CA . ASP A 1 72 ? -25.918 -0.639 26.074 1.00 57.56 72 ASP A CA 1
ATOM 555 C C . ASP A 1 72 ? -24.923 -1.800 25.980 1.00 57.56 72 ASP A C 1
ATOM 557 O O . ASP A 1 72 ? -23.901 -1.759 25.297 1.00 57.56 72 ASP A O 1
ATOM 561 N N . ARG A 1 73 ? -25.209 -2.867 26.732 1.00 55.34 73 ARG A N 1
ATOM 562 C CA . ARG A 1 73 ? -24.355 -4.066 26.824 1.00 55.34 73 ARG A CA 1
ATOM 563 C C . ARG A 1 73 ? -24.331 -4.899 25.535 1.00 55.34 73 ARG A C 1
ATOM 565 O O . ARG A 1 73 ? -23.696 -5.952 25.485 1.00 55.34 73 ARG A O 1
ATOM 572 N N . ARG A 1 74 ? -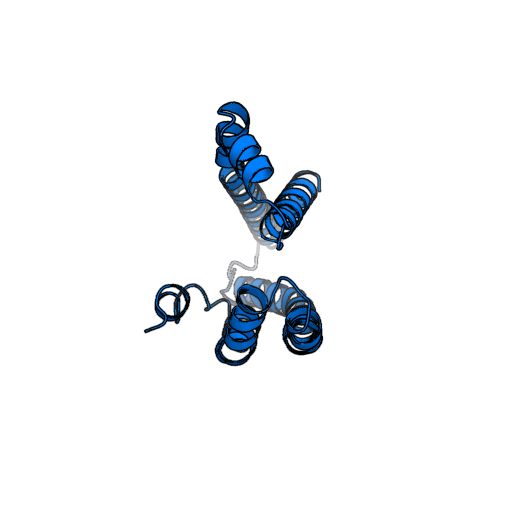25.020 -4.448 24.484 1.00 58.12 74 ARG A N 1
ATOM 573 C CA . ARG A 1 74 ? -25.020 -5.063 23.159 1.00 58.12 74 ARG A CA 1
ATOM 574 C C . ARG A 1 74 ? -24.048 -4.304 22.270 1.00 58.12 74 ARG A C 1
ATOM 576 O O . ARG A 1 74 ? -24.448 -3.592 21.353 1.00 58.12 74 ARG A O 1
ATOM 583 N N . VAL A 1 75 ? -22.754 -4.534 22.482 1.00 60.75 75 VAL A N 1
ATOM 584 C CA . VAL A 1 75 ? -21.749 -4.283 21.440 1.00 60.75 75 VAL A CA 1
ATOM 585 C C . VAL A 1 75 ? -22.009 -5.292 20.323 1.00 60.75 75 VAL A C 1
ATOM 587 O O . VAL A 1 75 ? -21.414 -6.362 20.246 1.00 60.75 75 VAL A O 1
ATOM 590 N N . GLY A 1 76 ? -23.043 -5.017 19.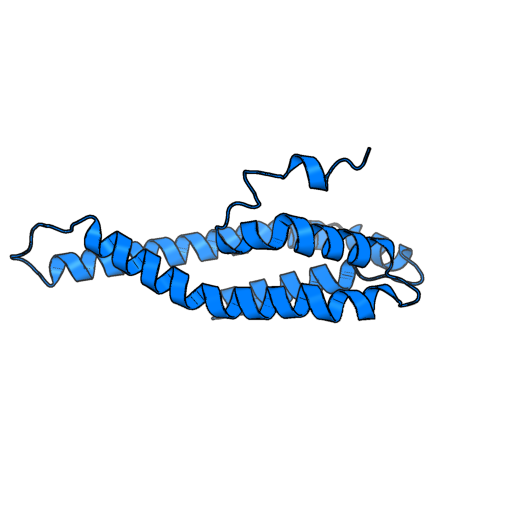535 1.00 66.75 76 GLY A N 1
ATOM 591 C CA . GLY A 1 76 ? -23.537 -5.926 18.525 1.00 66.75 76 GLY A CA 1
ATOM 592 C C . GLY A 1 76 ? -22.591 -5.956 17.336 1.00 66.75 76 GLY A C 1
ATOM 593 O O . GLY A 1 76 ? -21.923 -4.969 17.022 1.00 66.75 76 GLY A O 1
ATOM 594 N N . TRP A 1 77 ? -22.632 -7.065 16.602 1.00 71.56 77 TRP A N 1
ATOM 595 C CA . TRP A 1 77 ? -21.992 -7.229 15.292 1.00 71.56 77 TRP A CA 1
ATOM 596 C C . TRP A 1 77 ? -22.247 -6.042 14.342 1.00 71.56 77 TRP A C 1
ATOM 598 O O . TRP A 1 77 ? -21.415 -5.721 13.501 1.00 71.56 77 TRP A O 1
ATOM 608 N N . SER A 1 78 ? -23.363 -5.330 14.541 1.00 76.44 78 SER A N 1
ATOM 609 C CA . SER A 1 78 ? -23.726 -4.086 13.857 1.00 76.44 78 SER A CA 1
ATOM 610 C C . SER A 1 78 ? -22.676 -2.969 13.974 1.00 76.44 78 SER A C 1
ATOM 612 O O . SER A 1 78 ? -22.413 -2.288 12.986 1.00 76.44 78 SER A O 1
ATOM 614 N N . PHE A 1 79 ? -22.017 -2.788 15.127 1.00 77.88 79 PHE A N 1
ATOM 615 C CA . PHE A 1 79 ? -20.973 -1.763 15.281 1.00 77.88 79 PHE A CA 1
ATOM 616 C C . PHE A 1 79 ? -19.734 -2.091 14.438 1.00 77.88 79 PHE A C 1
ATOM 618 O O . PHE A 1 79 ? -19.238 -1.237 13.701 1.00 77.88 79 PHE A O 1
ATOM 625 N N . LEU A 1 80 ? -19.278 -3.347 14.497 1.00 79.69 80 LEU A N 1
ATOM 626 C CA . LEU A 1 80 ? -18.154 -3.830 13.693 1.00 79.69 80 LEU A CA 1
ATOM 627 C C . LEU A 1 80 ? -18.481 -3.771 12.199 1.00 79.69 80 LEU A C 1
ATOM 629 O O . LEU A 1 80 ? -17.678 -3.264 11.417 1.00 79.69 80 LEU A O 1
ATOM 633 N N . TRP A 1 81 ? -19.680 -4.212 11.814 1.00 84.00 81 TRP A N 1
ATOM 634 C CA . TRP A 1 81 ? -20.151 -4.160 10.433 1.00 84.00 81 TRP A CA 1
ATOM 635 C C . TRP A 1 81 ? -20.223 -2.725 9.915 1.00 84.00 81 TRP A C 1
ATOM 637 O O . TRP A 1 81 ? -19.696 -2.426 8.848 1.00 84.00 81 TRP A O 1
ATOM 647 N N . LYS A 1 82 ? -20.786 -1.799 10.699 1.00 84.69 82 LYS A N 1
ATOM 648 C CA . LYS A 1 82 ? -20.835 -0.377 10.345 1.00 84.69 82 LYS A CA 1
ATOM 649 C C . LYS A 1 82 ? -19.430 0.205 10.184 1.00 84.69 82 LYS A C 1
ATOM 651 O O . LYS A 1 82 ? -19.179 0.909 9.211 1.00 84.69 82 LYS A O 1
ATOM 656 N N . GLY A 1 83 ? -18.502 -0.115 11.087 1.00 82.88 83 GLY A N 1
ATOM 657 C CA . GLY A 1 83 ? -17.102 0.301 10.975 1.00 82.88 83 GLY A CA 1
ATOM 658 C C . GLY A 1 83 ? -16.421 -0.241 9.715 1.00 82.88 83 GLY A C 1
ATOM 659 O O . GLY A 1 83 ? -15.730 0.505 9.018 1.00 82.88 83 GLY A O 1
ATOM 660 N N . LEU A 1 84 ? -16.655 -1.512 9.388 1.00 86.44 84 LEU A N 1
ATOM 661 C CA . LEU A 1 84 ? -16.115 -2.159 8.195 1.00 86.44 84 LEU A CA 1
ATOM 662 C C . LEU A 1 84 ? -16.684 -1.548 6.909 1.00 86.44 84 LEU A C 1
ATOM 664 O O . LEU A 1 84 ? -15.914 -1.175 6.029 1.00 86.44 84 LEU A O 1
ATOM 668 N N . VAL A 1 85 ? -18.005 -1.371 6.825 1.00 89.25 85 VAL A N 1
ATOM 669 C CA . VAL A 1 85 ? -18.679 -0.773 5.661 1.00 89.25 85 VAL A CA 1
ATOM 670 C C . VAL A 1 85 ? -18.219 0.667 5.445 1.00 89.25 85 VAL A C 1
ATOM 672 O O . VAL A 1 85 ? -17.888 1.039 4.324 1.00 89.25 85 VAL A O 1
ATOM 675 N N . MET A 1 86 ? -18.116 1.472 6.505 1.00 87.12 86 MET A N 1
ATOM 676 C CA . MET A 1 86 ? -17.626 2.852 6.395 1.00 87.12 86 MET A CA 1
ATOM 677 C C . MET A 1 86 ? -16.172 2.910 5.906 1.00 87.12 86 MET A C 1
ATOM 679 O O . MET A 1 86 ? -15.819 3.772 5.101 1.00 87.12 86 MET A O 1
ATOM 683 N N . ARG A 1 87 ? -15.319 1.982 6.360 1.00 87.62 87 ARG A N 1
ATOM 684 C CA . ARG A 1 87 ? -13.938 1.857 5.864 1.00 87.62 87 ARG A CA 1
ATOM 685 C C . ARG A 1 87 ? -13.904 1.410 4.406 1.00 87.62 87 ARG A C 1
ATOM 687 O O . ARG A 1 87 ? -13.142 1.973 3.626 1.00 87.62 87 ARG A O 1
ATOM 694 N N . TYR A 1 88 ? -14.753 0.458 4.037 1.00 88.38 88 TYR A N 1
ATOM 695 C CA . TYR A 1 88 ? -14.869 -0.032 2.670 1.00 88.38 88 TYR A CA 1
ATOM 696 C C . TYR A 1 88 ? -15.297 1.081 1.710 1.00 88.38 88 TYR A C 1
ATOM 698 O O . TYR A 1 88 ? -14.592 1.356 0.743 1.00 88.38 88 TYR A O 1
ATOM 706 N N . LEU A 1 89 ? -16.375 1.802 2.032 1.00 9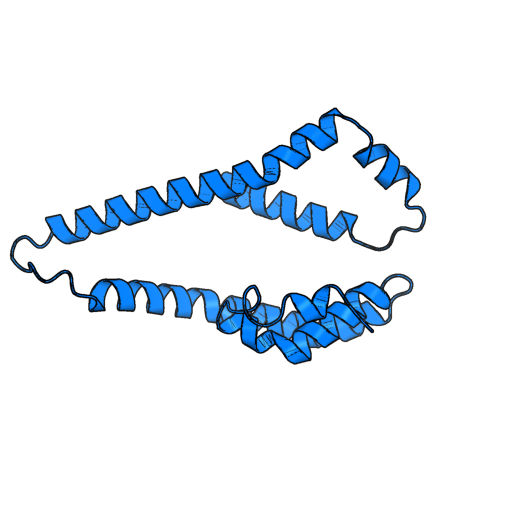0.62 89 LEU A N 1
ATOM 707 C CA . LEU A 1 89 ? -16.877 2.927 1.238 1.00 90.62 89 LEU A CA 1
ATOM 708 C C . LEU A 1 89 ? -15.854 4.058 1.091 1.00 90.62 89 LEU A C 1
ATOM 710 O O . LEU A 1 89 ? -15.868 4.761 0.088 1.00 90.62 89 LEU A O 1
ATOM 714 N N . ARG A 1 90 ? -14.953 4.232 2.063 1.00 89.69 90 ARG A N 1
ATOM 715 C CA . ARG A 1 90 ? -13.862 5.211 1.972 1.00 89.69 90 ARG A CA 1
ATOM 716 C C . ARG A 1 90 ? -12.756 4.775 1.009 1.00 89.69 90 ARG A C 1
ATOM 718 O O . ARG A 1 90 ? -12.197 5.619 0.316 1.00 89.69 90 ARG A O 1
ATOM 725 N N . VAL A 1 91 ? -12.404 3.490 0.994 1.00 88.12 91 VAL A N 1
ATOM 726 C CA . VAL A 1 91 ? -11.301 2.962 0.170 1.00 88.12 91 VAL A CA 1
ATOM 727 C C . VAL A 1 91 ? -11.755 2.678 -1.265 1.00 88.12 91 VAL A C 1
ATOM 729 O O . VAL A 1 91 ? -10.990 2.884 -2.206 1.00 88.12 91 VAL A O 1
ATOM 732 N N . PHE A 1 92 ? -13.014 2.280 -1.441 1.00 89.50 92 PHE A N 1
ATOM 733 C CA . PHE A 1 92 ? -13.620 1.970 -2.731 1.00 89.50 92 PHE A CA 1
ATOM 734 C C . PHE A 1 92 ? -13.423 3.045 -3.820 1.00 89.50 92 PHE A C 1
ATOM 736 O O . PHE A 1 92 ? -12.925 2.686 -4.885 1.00 89.50 92 PHE A O 1
ATOM 743 N N . PRO A 1 93 ? -13.727 4.346 -3.610 1.00 89.06 93 PRO A N 1
ATOM 744 C CA . PRO A 1 93 ? -13.585 5.354 -4.663 1.00 89.06 93 PRO A CA 1
ATOM 745 C C . PRO A 1 93 ? -12.131 5.526 -5.108 1.00 89.06 93 PRO A C 1
ATOM 747 O O . PRO A 1 93 ? -11.867 5.703 -6.293 1.00 89.06 93 PRO A O 1
ATOM 750 N N . VAL A 1 94 ? -11.178 5.422 -4.176 1.00 89.00 94 VAL A N 1
ATOM 751 C CA . VAL A 1 94 ? -9.749 5.517 -4.495 1.00 89.00 94 VAL A CA 1
ATOM 752 C C . VAL A 1 94 ? -9.314 4.315 -5.329 1.00 89.00 94 VAL A C 1
ATOM 754 O O . VAL A 1 94 ? -8.691 4.493 -6.373 1.00 89.00 94 VAL A O 1
ATOM 757 N N . LEU A 1 95 ? -9.692 3.100 -4.918 1.00 88.12 95 LEU A N 1
ATOM 758 C CA . LEU A 1 95 ? -9.414 1.890 -5.695 1.00 88.12 95 LEU A CA 1
ATOM 759 C C . LEU A 1 95 ? -10.047 1.951 -7.083 1.00 88.12 95 LEU A C 1
ATOM 761 O O . LEU A 1 95 ? -9.435 1.510 -8.050 1.00 88.12 95 LEU A O 1
ATOM 765 N N . PHE A 1 96 ? -11.251 2.508 -7.191 1.00 88.75 96 PHE A N 1
ATOM 766 C CA . PHE A 1 96 ? -11.961 2.614 -8.458 1.00 88.75 96 PHE A CA 1
ATOM 767 C C . PHE A 1 96 ? -11.237 3.546 -9.432 1.00 88.75 96 PHE A C 1
ATOM 769 O O . PHE A 1 96 ? -11.019 3.176 -10.584 1.00 88.75 96 PHE A O 1
ATOM 776 N N . VAL A 1 97 ? -10.785 4.711 -8.959 1.00 90.25 97 VAL A N 1
ATOM 777 C CA . VAL A 1 97 ? -9.985 5.646 -9.765 1.00 90.25 97 VAL A CA 1
ATOM 778 C C . VAL A 1 97 ? -8.657 5.018 -10.188 1.00 90.25 97 VAL A C 1
ATOM 780 O O . VAL A 1 97 ? -8.290 5.112 -11.357 1.00 90.25 97 VAL A O 1
ATOM 783 N N . VAL A 1 98 ? -7.954 4.342 -9.273 1.00 87.81 98 VAL A N 1
ATOM 784 C CA . VAL A 1 98 ? -6.691 3.655 -9.595 1.00 87.81 98 VAL A CA 1
ATOM 785 C C . VAL A 1 98 ? -6.918 2.547 -10.621 1.00 87.81 98 VAL A C 1
ATOM 787 O O . VAL A 1 98 ? -6.160 2.443 -11.579 1.00 87.81 98 VAL A O 1
ATOM 790 N N . TRP A 1 99 ? -7.976 1.750 -10.477 1.00 87.94 99 TRP A N 1
ATOM 791 C CA . TRP A 1 99 ? -8.308 0.704 -11.441 1.00 87.94 99 TRP A CA 1
ATOM 792 C C . TRP A 1 99 ? -8.632 1.280 -12.826 1.00 87.94 99 TRP A C 1
ATOM 794 O O . TRP A 1 99 ? -8.108 0.786 -13.823 1.00 87.94 99 TRP A O 1
ATOM 804 N N . LEU A 1 100 ? -9.419 2.359 -12.903 1.00 86.62 100 LEU A N 1
ATOM 805 C CA . LEU A 1 100 ? -9.694 3.051 -14.168 1.00 86.62 100 LEU A CA 1
ATOM 806 C C . LEU A 1 100 ? -8.419 3.601 -14.811 1.00 86.62 100 LEU A C 1
ATOM 808 O O . LEU A 1 100 ? -8.236 3.464 -16.024 1.00 86.62 100 LEU A O 1
ATOM 812 N N . TYR A 1 101 ? -7.539 4.200 -14.005 1.00 86.38 101 TYR A N 1
ATOM 813 C CA . TYR A 1 101 ? -6.240 4.682 -14.460 1.00 86.38 101 TYR A CA 1
ATOM 814 C C . TYR A 1 101 ? -5.405 3.538 -15.040 1.00 86.38 101 TYR A C 1
ATOM 816 O O . TYR A 1 101 ? -4.925 3.654 -16.165 1.00 86.38 101 TYR A O 1
ATOM 824 N N . GLN A 1 102 ? -5.304 2.412 -14.331 1.00 83.56 102 GLN A N 1
ATOM 825 C CA . GLN A 1 102 ? -4.572 1.240 -14.806 1.00 83.56 102 GLN A CA 1
ATOM 826 C C . GLN A 1 102 ? -5.159 0.733 -16.131 1.00 83.56 102 GLN A C 1
ATOM 828 O O . GLN A 1 102 ? -4.450 0.641 -17.127 1.00 83.56 102 GLN A O 1
ATOM 833 N N . VAL A 1 103 ? -6.470 0.495 -16.206 1.00 83.38 103 VAL A N 1
ATOM 834 C CA . VAL A 1 103 ? -7.113 -0.044 -17.420 1.00 83.38 103 VAL A CA 1
ATOM 835 C C . VAL A 1 103 ? -6.972 0.880 -18.638 1.00 83.38 103 VAL A C 1
ATOM 837 O O . VAL A 1 103 ? -6.879 0.375 -19.760 1.00 83.38 103 VAL A O 1
ATOM 840 N N . SER A 1 104 ? -6.953 2.200 -18.430 1.00 84.12 104 SER A N 1
ATOM 841 C CA . SER A 1 104 ? -6.942 3.194 -19.515 1.00 84.12 104 SER A CA 1
ATOM 842 C C . SER A 1 104 ? -5.532 3.624 -19.928 1.00 84.12 104 SER A C 1
ATOM 844 O O . SER A 1 104 ? -5.259 3.790 -21.115 1.00 84.12 104 SER A O 1
ATOM 846 N N . TRP A 1 105 ? -4.630 3.827 -18.965 1.00 82.31 105 TRP A N 1
ATOM 847 C CA . TRP A 1 105 ? -3.327 4.454 -19.203 1.00 82.31 105 TRP A CA 1
ATOM 848 C C . TRP A 1 105 ? -2.199 3.434 -19.414 1.00 82.31 105 TRP A C 1
ATOM 850 O O . TRP A 1 105 ? -1.254 3.725 -20.152 1.00 82.31 105 TRP A O 1
ATOM 860 N N . LEU A 1 106 ? -2.311 2.214 -18.861 1.00 77.44 106 LEU A N 1
ATOM 861 C CA . LEU A 1 106 ? -1.346 1.129 -19.125 1.00 77.44 106 LEU A CA 1
ATOM 862 C C . LEU A 1 106 ? -1.241 0.816 -20.630 1.00 77.44 106 LEU A C 1
ATOM 864 O O . LEU A 1 106 ? -0.159 0.493 -21.112 1.00 77.44 106 LEU A O 1
ATOM 868 N N . ASP A 1 107 ? -2.331 0.976 -21.392 1.00 76.19 107 ASP A N 1
ATOM 869 C CA . ASP A 1 107 ? -2.345 0.798 -22.854 1.00 76.19 107 ASP A CA 1
ATOM 870 C C . ASP A 1 107 ? -1.428 1.784 -23.594 1.00 76.19 107 ASP A C 1
ATOM 872 O O . ASP A 1 107 ? -0.930 1.470 -24.679 1.00 76.19 107 ASP A O 1
ATOM 876 N N . TRP A 1 108 ? -1.215 2.975 -23.031 1.00 76.19 108 TRP A N 1
ATOM 877 C CA . TRP A 1 108 ? -0.324 3.983 -23.599 1.00 76.19 108 TRP A CA 1
ATOM 878 C C . TRP A 1 108 ? 1.133 3.701 -23.223 1.00 76.19 108 TRP A C 1
ATOM 880 O O . TRP A 1 108 ? 2.002 3.713 -24.094 1.00 76.19 108 TRP A O 1
ATOM 890 N N . PHE A 1 109 ? 1.391 3.339 -21.960 1.00 71.44 109 PHE A N 1
ATOM 891 C CA . PHE A 1 109 ? 2.733 2.968 -21.491 1.00 71.44 109 PHE A CA 1
ATOM 892 C C . PHE A 1 109 ? 3.262 1.682 -22.142 1.00 71.44 109 PHE A C 1
ATOM 894 O O . PHE A 1 109 ? 4.439 1.607 -22.488 1.00 71.44 109 PHE A O 1
ATOM 901 N N . SER A 1 110 ? 2.388 0.715 -22.437 1.00 66.56 110 SER A N 1
ATOM 902 C CA . SER A 1 110 ? 2.755 -0.532 -23.124 1.00 66.56 110 SER A CA 1
ATOM 903 C C . SER A 1 110 ? 3.288 -0.331 -24.554 1.00 66.56 110 SER A C 1
ATOM 905 O O . SER A 1 110 ? 3.823 -1.279 -25.128 1.00 66.56 110 SER A O 1
ATOM 907 N N . ARG A 1 111 ? 3.139 0.860 -25.156 1.00 70.56 111 ARG A N 1
ATOM 908 C CA . ARG A 1 111 ? 3.644 1.179 -26.508 1.00 70.56 111 ARG A CA 1
ATOM 909 C C . ARG A 1 111 ? 5.063 1.765 -26.503 1.00 70.56 111 ARG A C 1
ATOM 911 O O . ARG A 1 111 ? 5.595 2.057 -27.571 1.00 70.56 111 ARG A O 1
ATOM 918 N N . GLY A 1 112 ? 5.657 1.971 -25.325 1.00 70.88 112 GLY A N 1
ATOM 919 C CA . GLY A 1 112 ? 7.000 2.526 -25.168 1.00 70.88 112 GLY A CA 1
ATOM 920 C C . GLY A 1 112 ? 8.132 1.514 -25.420 1.00 70.88 112 GLY A C 1
ATOM 921 O O . GLY A 1 112 ? 7.919 0.303 -25.345 1.00 70.88 112 GLY A O 1
ATOM 922 N N . PRO A 1 113 ? 9.363 1.997 -25.673 1.00 60.66 113 PRO A N 1
ATOM 923 C CA . PRO A 1 113 ? 10.511 1.185 -26.100 1.00 60.66 113 PRO A CA 1
ATOM 924 C C . PRO A 1 113 ? 11.068 0.196 -25.056 1.00 60.66 113 PRO A C 1
ATOM 926 O O . PRO A 1 113 ? 11.990 -0.547 -25.378 1.00 60.66 113 PRO A O 1
ATOM 929 N N . GLY A 1 114 ? 10.539 0.156 -23.828 1.00 59.81 114 GLY A N 1
ATOM 930 C CA . GLY A 1 114 ? 11.074 -0.684 -22.748 1.00 59.81 114 GLY A CA 1
ATOM 931 C C . GLY A 1 114 ? 10.085 -1.635 -22.067 1.00 59.81 114 GLY A C 1
ATOM 932 O O . GLY A 1 114 ? 10.525 -2.452 -21.268 1.00 59.81 114 GLY A O 1
ATOM 933 N N . ASP A 1 115 ? 8.780 -1.573 -22.361 1.00 58.00 115 ASP A N 1
ATOM 934 C CA . ASP A 1 115 ? 7.778 -1.950 -21.343 1.00 58.00 115 ASP A CA 1
ATOM 935 C C . ASP A 1 115 ? 6.690 -2.950 -21.739 1.00 58.00 115 ASP A C 1
ATOM 937 O O . ASP A 1 115 ? 5.780 -3.248 -20.961 1.00 58.00 115 ASP A O 1
ATOM 941 N N . TYR A 1 116 ? 6.791 -3.538 -22.928 1.00 63.31 116 TYR A N 1
ATOM 942 C CA . TYR A 1 116 ? 5.746 -4.417 -23.464 1.00 63.31 116 TYR A CA 1
ATOM 943 C C . TYR A 1 116 ? 5.471 -5.663 -22.602 1.00 63.31 116 TYR A C 1
ATOM 945 O O . TYR A 1 116 ? 4.367 -6.200 -22.649 1.00 63.31 116 TYR A O 1
ATOM 953 N N . ARG A 1 117 ? 6.440 -6.128 -21.797 1.00 67.88 117 ARG A N 1
ATOM 954 C CA . ARG A 1 117 ? 6.292 -7.365 -21.012 1.00 67.88 117 ARG A CA 1
ATOM 955 C C . ARG A 1 117 ? 5.689 -7.148 -19.624 1.00 67.88 117 ARG A C 1
ATOM 957 O O . ARG A 1 117 ? 4.861 -7.952 -19.209 1.00 67.88 117 ARG A O 1
ATOM 964 N N . TYR A 1 118 ? 6.071 -6.078 -18.923 1.00 70.69 118 TYR A N 1
ATOM 965 C CA . TYR A 1 118 ? 5.545 -5.787 -17.584 1.00 70.69 118 TYR A CA 1
ATOM 966 C C . TYR A 1 118 ? 4.158 -5.144 -17.665 1.00 70.69 118 TYR A C 1
ATOM 968 O O . TYR A 1 118 ? 3.197 -5.656 -17.095 1.00 70.69 118 TYR A O 1
ATOM 976 N N . PHE A 1 119 ? 4.023 -4.082 -18.462 1.00 75.31 119 PHE A N 1
ATOM 977 C CA . PHE A 1 119 ? 2.763 -3.353 -18.600 1.00 75.31 119 PHE A CA 1
ATOM 978 C C . PHE A 1 119 ? 1.709 -4.164 -19.358 1.00 75.31 119 PHE A C 1
ATOM 980 O O . PHE A 1 119 ? 0.525 -4.045 -19.054 1.00 75.31 119 PHE A O 1
ATOM 987 N N . GLY A 1 120 ? 2.127 -5.018 -20.301 1.00 73.44 120 GLY A N 1
ATOM 988 C CA . GLY A 1 120 ? 1.237 -5.949 -20.999 1.00 73.44 120 GLY A CA 1
ATOM 989 C C . GLY A 1 120 ? 0.613 -6.984 -20.058 1.00 73.44 120 GLY A C 1
ATOM 990 O O . GLY A 1 120 ? -0.607 -7.129 -20.031 1.00 73.44 120 GLY A O 1
ATOM 991 N N . LEU A 1 121 ? 1.431 -7.637 -19.223 1.00 76.56 121 LEU A N 1
ATOM 992 C CA . LEU A 1 121 ? 0.950 -8.608 -18.234 1.00 76.56 121 LEU A CA 1
ATOM 993 C C . LEU A 1 121 ? 0.052 -7.949 -17.177 1.00 76.56 121 LEU A C 1
ATOM 995 O O . LEU A 1 121 ? -1.013 -8.472 -16.849 1.00 76.56 121 LEU A O 1
ATOM 999 N N . GLU A 1 122 ? 0.463 -6.791 -16.659 1.00 76.44 122 GLU A N 1
ATOM 1000 C CA . GLU A 1 122 ? -0.296 -6.072 -15.632 1.00 76.44 122 GLU A CA 1
ATOM 1001 C C . GLU A 1 122 ? -1.656 -5.600 -16.156 1.00 76.44 122 GLU A C 1
ATOM 1003 O O . GLU A 1 122 ? -2.671 -5.695 -15.462 1.00 76.44 122 GLU A O 1
ATOM 1008 N N . LYS A 1 123 ? -1.705 -5.157 -17.413 1.00 77.69 123 LYS A N 1
ATOM 1009 C CA . LYS A 1 123 ? -2.943 -4.809 -18.108 1.00 77.69 123 LYS A CA 1
ATOM 1010 C C . LYS A 1 123 ? -3.895 -5.998 -18.203 1.00 77.69 123 LYS A C 1
ATOM 1012 O O . LYS A 1 123 ? -5.074 -5.849 -17.868 1.00 77.69 123 LYS A O 1
ATOM 1017 N N . ASP A 1 124 ? -3.414 -7.147 -18.672 1.00 80.12 124 ASP A N 1
ATOM 1018 C CA . ASP A 1 124 ? -4.260 -8.327 -18.851 1.00 80.12 124 ASP A CA 1
ATOM 1019 C C . ASP A 1 124 ? -4.793 -8.803 -17.494 1.00 80.12 124 ASP A C 1
ATOM 1021 O O . ASP A 1 124 ? -6.002 -8.997 -17.337 1.00 80.12 124 ASP A O 1
ATOM 1025 N N . ASN A 1 125 ? -3.934 -8.816 -16.471 1.00 78.38 125 ASN A N 1
ATOM 1026 C CA . ASN A 1 125 ? -4.320 -9.101 -15.091 1.00 78.38 125 ASN A CA 1
ATOM 1027 C C . ASN A 1 125 ? -5.357 -8.106 -14.547 1.00 78.38 125 ASN A C 1
ATOM 1029 O O . ASN A 1 125 ? -6.352 -8.520 -13.944 1.00 78.38 125 ASN A O 1
ATOM 1033 N N . CYS A 1 126 ? -5.180 -6.803 -14.773 1.00 78.94 126 CYS A N 1
ATOM 1034 C CA . CYS A 1 126 ? -6.128 -5.777 -14.334 1.00 78.94 126 CYS A CA 1
ATOM 1035 C C . CYS A 1 126 ? -7.493 -5.899 -15.027 1.00 78.94 126 CYS A C 1
ATOM 1037 O O . CYS A 1 126 ? -8.521 -5.610 -14.406 1.00 78.94 126 CYS A O 1
ATOM 1039 N N . ARG A 1 127 ? -7.536 -6.350 -16.286 1.00 79.69 127 ARG A N 1
ATOM 1040 C CA . ARG A 1 127 ? -8.791 -6.568 -17.026 1.00 79.69 127 ARG A CA 1
ATOM 1041 C C . ARG A 1 127 ? -9.511 -7.835 -16.586 1.00 79.69 127 ARG A C 1
ATOM 1043 O O . ARG A 1 127 ? -10.723 -7.800 -16.388 1.00 79.69 127 ARG A O 1
ATOM 1050 N N . THR A 1 128 ? -8.791 -8.938 -16.393 1.00 81.12 128 THR A N 1
ATOM 1051 C CA . THR A 1 128 ? -9.408 -10.223 -16.027 1.00 81.12 128 THR A CA 1
ATOM 1052 C C . THR A 1 128 ? -9.725 -10.325 -14.537 1.00 81.12 128 THR A C 1
ATOM 1054 O O . THR A 1 128 ? -10.708 -10.962 -14.149 1.00 81.12 128 THR A O 1
ATOM 1057 N N . ASN A 1 129 ? -8.887 -9.722 -13.690 1.00 79.81 129 ASN A N 1
ATOM 1058 C CA . ASN A 1 129 ? -8.908 -9.902 -12.237 1.00 79.81 129 ASN A CA 1
ATOM 1059 C C . ASN A 1 129 ? -9.099 -8.593 -11.467 1.00 79.81 129 ASN A C 1
ATOM 1061 O O . ASN A 1 129 ? -9.208 -8.639 -10.248 1.00 79.81 129 ASN A O 1
ATOM 1065 N N . GLY A 1 130 ? -9.190 -7.435 -12.126 1.00 77.50 130 GLY A N 1
ATOM 1066 C CA . GLY A 1 130 ? -9.293 -6.149 -11.430 1.00 77.50 130 GLY A CA 1
ATOM 1067 C C . GLY A 1 130 ? -10.493 -6.038 -10.489 1.00 77.50 130 GLY A C 1
ATOM 1068 O O . GLY A 1 130 ? -10.406 -5.366 -9.468 1.00 77.50 130 GLY A O 1
ATOM 1069 N N . TRP A 1 131 ? -11.579 -6.768 -10.755 1.00 78.94 131 TRP A N 1
ATOM 1070 C CA . TRP A 1 131 ? -12.729 -6.827 -9.853 1.00 78.94 131 TRP A CA 1
ATOM 1071 C C . TRP A 1 131 ? -12.408 -7.502 -8.508 1.00 78.94 131 TRP A C 1
ATOM 1073 O O . TRP A 1 131 ? -12.970 -7.111 -7.487 1.00 78.94 131 TRP A O 1
ATOM 1083 N N . LEU A 1 132 ? -11.460 -8.446 -8.463 1.00 81.88 132 LEU A N 1
ATOM 1084 C CA . LEU A 1 132 ? -11.013 -9.088 -7.221 1.00 81.88 132 LEU A CA 1
ATOM 1085 C C . LEU A 1 132 ? -10.307 -8.090 -6.281 1.00 81.88 132 LEU A C 1
ATOM 1087 O O . LEU A 1 132 ? -10.372 -8.274 -5.061 1.00 81.88 132 LEU A O 1
ATOM 1091 N N . ASN A 1 133 ? -9.728 -6.998 -6.812 1.00 82.75 133 ASN A N 1
ATOM 1092 C CA . ASN A 1 133 ? -9.184 -5.890 -6.014 1.00 82.75 133 ASN A CA 1
ATOM 1093 C C . ASN A 1 133 ? -10.264 -5.190 -5.195 1.00 82.75 133 ASN A C 1
ATOM 1095 O O . ASN A 1 133 ? -10.012 -4.849 -4.041 1.00 82.75 133 ASN A O 1
ATOM 1099 N N . PHE A 1 134 ? -11.479 -5.047 -5.727 1.00 83.12 134 PHE A N 1
ATOM 1100 C CA . PHE A 1 134 ? -12.578 -4.431 -4.982 1.00 83.12 134 PHE A CA 1
ATOM 1101 C C . PHE A 1 134 ? -13.097 -5.306 -3.846 1.00 83.12 134 PHE A C 1
ATOM 1103 O O . PHE A 1 134 ? -13.644 -4.772 -2.885 1.00 83.12 134 PHE A O 1
ATOM 1110 N N . LEU A 1 135 ? -12.923 -6.626 -3.922 1.00 82.00 135 LEU A N 1
ATOM 1111 C CA . LEU A 1 135 ? -13.299 -7.543 -2.843 1.00 82.00 135 LEU A CA 1
ATOM 1112 C C . LEU A 1 135 ? -12.126 -7.897 -1.913 1.00 82.00 135 LEU A C 1
ATOM 1114 O O . LEU A 1 135 ? -12.327 -8.639 -0.956 1.00 82.00 135 LEU A O 1
ATOM 1118 N N . PHE A 1 136 ? -10.916 -7.379 -2.163 1.00 78.81 136 PHE A N 1
ATOM 1119 C CA . PHE A 1 136 ? -9.680 -7.758 -1.457 1.00 78.81 136 PHE A CA 1
ATOM 1120 C C . PHE A 1 136 ? -9.362 -9.265 -1.515 1.00 78.81 136 PHE A C 1
ATOM 1122 O O . PHE A 1 136 ? -8.700 -9.815 -0.635 1.00 78.81 136 PHE A O 1
ATOM 1129 N N . LEU A 1 137 ? -9.807 -9.942 -2.576 1.00 81.25 137 LEU A N 1
ATOM 1130 C CA . LEU A 1 137 ? -9.705 -11.395 -2.737 1.00 81.25 137 LEU A CA 1
ATOM 1131 C C . LEU A 1 137 ? -8.549 -11.843 -3.644 1.00 81.25 137 LEU A C 1
ATOM 1133 O O . LEU A 1 137 ? -8.357 -13.045 -3.839 1.00 81.25 137 LEU A O 1
ATOM 1137 N N . ASN A 1 138 ? -7.751 -10.911 -4.178 1.00 74.44 138 ASN A N 1
ATOM 1138 C CA . ASN A 1 138 ? -6.688 -11.247 -5.140 1.00 74.44 138 ASN A CA 1
ATOM 1139 C C . ASN A 1 138 ? -5.664 -12.238 -4.593 1.00 74.44 138 ASN A C 1
ATOM 1141 O O . ASN A 1 138 ? -5.195 -13.095 -5.333 1.00 74.44 138 ASN A O 1
ATOM 1145 N N . ASN A 1 139 ? -5.350 -12.135 -3.299 1.00 69.75 139 ASN A N 1
ATOM 1146 C CA . ASN A 1 139 ? -4.360 -12.995 -2.654 1.00 69.75 139 ASN A CA 1
ATOM 1147 C C . ASN A 1 139 ? -4.857 -14.435 -2.436 1.00 69.75 139 ASN A C 1
ATOM 1149 O O . ASN A 1 139 ? -4.042 -15.308 -2.167 1.00 69.75 139 ASN A O 1
ATOM 1153 N N . TYR A 1 140 ? -6.165 -14.697 -2.559 1.00 71.00 140 TYR A N 1
ATOM 1154 C CA . TYR A 1 140 ? -6.756 -16.004 -2.248 1.00 71.00 140 TYR A CA 1
ATOM 1155 C C . TYR A 1 140 ? -7.190 -16.795 -3.484 1.00 71.00 140 TYR A C 1
ATOM 1157 O O . TYR A 1 140 ? -7.032 -18.010 -3.510 1.00 71.00 140 TYR A O 1
ATOM 1165 N N . PHE A 1 141 ? -7.734 -16.136 -4.512 1.00 64.69 141 PHE A N 1
ATOM 1166 C CA . PHE A 1 141 ? -8.427 -16.846 -5.595 1.00 64.69 141 PHE A CA 1
ATOM 1167 C C . PHE A 1 141 ? -7.599 -17.074 -6.870 1.00 64.69 141 PHE A C 1
ATOM 1169 O O . PHE A 1 141 ? -7.998 -17.903 -7.683 1.00 64.69 141 PHE A O 1
ATOM 1176 N N . LYS A 1 142 ? -6.473 -16.371 -7.081 1.00 57.00 142 LYS A N 1
ATOM 1177 C CA . LYS A 1 142 ? -5.724 -16.434 -8.359 1.00 57.00 142 LYS A CA 1
ATOM 1178 C C . LYS A 1 142 ? -4.201 -16.251 -8.263 1.00 57.00 142 LYS A C 1
ATOM 1180 O O . LYS A 1 142 ? -3.580 -15.837 -9.238 1.00 57.00 142 LYS A O 1
ATOM 1185 N N . TYR A 1 143 ? -3.567 -16.605 -7.144 1.00 53.84 143 TYR A N 1
ATOM 1186 C CA . TYR A 1 143 ? -2.095 -16.578 -7.065 1.00 53.84 143 TYR A CA 1
ATOM 1187 C C . TYR A 1 143 ? -1.428 -17.458 -8.149 1.00 53.84 143 TYR A C 1
ATOM 1189 O O . TYR A 1 143 ? -0.427 -17.064 -8.743 1.00 53.84 143 TYR A O 1
ATOM 1197 N N . SER A 1 144 ? -2.022 -18.616 -8.471 1.00 52.03 144 SER A N 1
ATOM 1198 C CA . SER A 1 144 ? -1.475 -19.584 -9.437 1.00 52.03 144 SER A CA 1
ATOM 1199 C C . SER A 1 144 ? -1.299 -19.033 -10.854 1.00 52.03 144 SER A C 1
ATOM 1201 O O . SER A 1 144 ? -0.384 -19.451 -11.555 1.00 52.03 144 SER A O 1
ATOM 1203 N N . ASN A 1 145 ? -2.136 -18.077 -11.265 1.00 54.06 145 ASN A N 1
ATOM 1204 C CA . ASN A 1 145 ? -2.154 -17.560 -12.636 1.00 54.06 145 ASN A CA 1
ATOM 1205 C C . ASN A 1 145 ? -1.179 -16.388 -12.841 1.00 54.06 145 ASN A C 1
ATOM 1207 O O . ASN A 1 145 ? -1.060 -15.893 -13.953 1.00 54.06 145 ASN A O 1
ATOM 1211 N N . MET A 1 146 ? -0.498 -15.926 -11.784 1.00 50.44 146 MET A N 1
ATOM 1212 C CA . MET A 1 146 ? 0.518 -14.865 -11.873 1.00 50.44 146 MET A CA 1
ATOM 1213 C C . MET A 1 146 ? 1.951 -15.415 -11.957 1.00 50.44 146 MET A C 1
ATOM 1215 O O . MET A 1 146 ? 2.863 -14.684 -12.327 1.00 50.44 146 MET A O 1
ATOM 1219 N N . VAL A 1 147 ? 2.164 -16.692 -11.610 1.00 50.12 147 VAL A N 1
ATOM 1220 C CA . VAL A 1 147 ? 3.501 -17.313 -11.500 1.00 50.12 147 VAL A CA 1
ATOM 1221 C C . VAL A 1 147 ? 3.794 -18.295 -12.642 1.00 50.12 147 VAL A C 1
ATOM 1223 O O . VAL A 1 147 ? 4.948 -18.655 -12.862 1.00 50.12 147 VAL A O 1
ATOM 1226 N N . ARG A 1 148 ? 2.781 -18.722 -13.404 1.00 37.78 148 ARG A N 1
ATOM 1227 C CA . ARG A 1 148 ? 2.947 -19.697 -14.485 1.00 37.78 148 ARG A CA 1
ATOM 1228 C C . ARG A 1 148 ? 2.067 -19.330 -15.675 1.00 37.78 148 ARG A C 1
ATOM 1230 O O . ARG A 1 148 ? 0.880 -19.631 -15.683 1.00 37.78 148 ARG A O 1
ATOM 1237 N N . ASN A 1 149 ? 2.675 -18.679 -16.660 1.00 38.97 149 ASN A N 1
ATOM 1238 C CA . ASN A 1 149 ? 2.175 -18.732 -18.026 1.00 38.97 149 ASN A CA 1
ATOM 1239 C C . ASN A 1 149 ? 2.707 -20.044 -18.610 1.00 38.97 149 ASN A C 1
ATOM 1241 O O . ASN A 1 149 ? 3.905 -20.141 -18.882 1.00 38.97 149 ASN A O 1
ATOM 1245 N N . GLU A 1 150 ? 1.852 -21.061 -18.693 1.00 36.84 150 GLU A N 1
ATOM 1246 C CA . GLU A 1 150 ? 1.989 -22.070 -19.750 1.00 36.84 150 GLU A CA 1
ATOM 1247 C C . GLU A 1 150 ? 1.401 -21.487 -21.037 1.00 36.84 150 GLU A C 1
ATOM 1249 O O . GLU A 1 150 ? 0.329 -20.843 -20.941 1.00 36.84 150 GLU A O 1
#